Protein AF-A0A094ZZ35-F1 (afdb_monomer_lite)

Radius of gyration: 68.0 Å; chains: 1; bounding box: 142×60×166 Å

Foldseek 3Di:
DDDDDDDDDDDDDDDDDDDDPDFDQDPNDGPVPDDPVRVVVVVVVVVVVVVVVVVVVVVVVVVVVVVVVVVVVVVVVVVVVVVVVVVVVVVVVVVVVVVVVVVVVVVVVVVVVVVVVVVVVVVVVVVVVVVVVVVVVVVVVVVVVVVVVVVVVVVVVVVVVVVVVVVVVVVVVVVVVVVVD

pLDDT: mean 86.18, std 20.12, range [30.5, 98.69]

Sequence (181 aa):
PPKKKPGKKKGKKSSTSSKSKTPTVVDGVSTTEMTKEELEEHIIRLREELEREREERNYFQLERDKVNTFWEISKQQLEDRSAELRNKEREMEESEERHQLELKVYKQKVKHLLYEHQNNISELKAETATAIRINQEEHLKVQGLLRQDEQNLKIKLRETQLSSEDNVRTLKKEHEHEVKK

InterPro domains:
  IPR039308 Growth arrest-specific protein 8 [PTHR31543] (2-180)

Secondary structure (DSSP, 8-state):
----PPP-----------------EETTEETTSS-HHHHHHHHHHHHHHHHHHHHHHHHHHHHHHHHHHHHHHHHHHHHHHHHHHHHHHHHHHHHHHHHHHHHHHHHHHHHHHHHHHHHHHHHHHHHHHHHHHHHHHHHHHHHHHHHHHHHHHHHHHHHHHHHHHHHHHHHHHHHHHHHT-

Structure (mmCIF, N/CA/C/O backbone):
data_AF-A0A094ZZ35-F1
#
_entry.id   AF-A0A094ZZ35-F1
#
loop_
_atom_site.group_PDB
_atom_site.id
_atom_site.type_symbol
_atom_site.label_atom_id
_atom_site.label_alt_id
_atom_site.label_comp_id
_atom_site.label_asym_id
_atom_site.label_entity_id
_atom_site.label_seq_id
_atom_site.pdbx_PDB_ins_code
_atom_site.Cartn_x
_atom_site.Cartn_y
_atom_site.Cartn_z
_atom_site.occupancy
_atom_site.B_iso_or_equiv
_atom_site.auth_seq_id
_atom_site.auth_comp_id
_atom_site.auth_asym_id
_atom_site.auth_atom_id
_atom_site.pdbx_PDB_model_num
ATOM 1 N N . PRO A 1 1 ? 6.074 24.224 -46.810 1.00 47.44 1 PRO A N 1
ATOM 2 C CA . PRO A 1 1 ? 6.231 25.553 -47.455 1.00 47.44 1 PRO A CA 1
ATOM 3 C C . PRO A 1 1 ? 7.712 25.969 -47.614 1.00 47.44 1 PRO A C 1
ATOM 5 O O . PRO A 1 1 ? 8.324 26.378 -46.631 1.00 47.44 1 PRO A O 1
ATOM 8 N N . PRO A 1 2 ? 8.313 25.859 -48.816 1.00 48.34 2 PRO A N 1
ATOM 9 C CA . PRO A 1 2 ? 9.699 26.261 -49.054 1.00 48.34 2 PRO A CA 1
ATOM 10 C C . PRO A 1 2 ? 9.796 27.682 -49.646 1.00 48.34 2 PRO A C 1
ATOM 12 O O . PRO A 1 2 ? 9.008 28.063 -50.512 1.00 48.34 2 PRO A O 1
ATOM 15 N N . LYS A 1 3 ? 10.790 28.472 -49.212 1.00 43.66 3 LYS A N 1
ATOM 16 C CA . LYS A 1 3 ? 11.116 29.794 -49.781 1.00 43.66 3 LYS A CA 1
ATOM 17 C C . LYS A 1 3 ? 12.458 29.762 -50.535 1.00 43.66 3 LYS A C 1
ATOM 19 O O . LYS A 1 3 ? 13.510 29.582 -49.943 1.00 43.66 3 LYS A O 1
ATOM 24 N N . LYS A 1 4 ? 12.342 29.944 -51.857 1.00 41.81 4 LYS A N 1
ATOM 25 C CA . LYS A 1 4 ? 13.210 30.622 -52.850 1.00 41.81 4 LYS A CA 1
ATOM 26 C C . LYS A 1 4 ? 14.740 30.684 -52.628 1.00 41.81 4 LYS A C 1
ATOM 28 O O . LYS A 1 4 ? 15.229 31.445 -51.804 1.00 41.81 4 LYS A O 1
ATOM 33 N N . LYS A 1 5 ? 15.479 30.050 -53.553 1.00 44.12 5 LYS A N 1
ATOM 34 C CA . LYS A 1 5 ? 16.831 30.455 -54.006 1.00 44.12 5 LYS A CA 1
ATOM 35 C C . LYS A 1 5 ? 16.725 31.554 -55.083 1.00 44.12 5 LYS A C 1
ATOM 37 O O . LYS A 1 5 ? 15.822 31.452 -55.916 1.00 44.12 5 LYS A O 1
ATOM 42 N N . PRO A 1 6 ? 17.656 32.523 -55.174 1.00 43.72 6 PRO A N 1
ATOM 43 C CA . PRO A 1 6 ? 17.836 33.326 -56.376 1.00 43.72 6 PRO A CA 1
ATOM 44 C C . PRO A 1 6 ? 18.953 32.745 -57.255 1.00 43.72 6 PRO A C 1
ATOM 46 O O . PRO A 1 6 ? 20.041 32.411 -56.787 1.00 43.72 6 PRO A O 1
ATOM 49 N N . GLY A 1 7 ? 18.669 32.619 -58.550 1.00 36.91 7 GLY A N 1
ATOM 50 C CA . GLY A 1 7 ? 19.643 32.239 -59.566 1.00 36.91 7 GLY A CA 1
ATOM 51 C C . GLY A 1 7 ? 20.496 33.422 -60.025 1.00 36.91 7 GLY A C 1
ATOM 52 O O . GLY A 1 7 ? 20.035 34.562 -60.064 1.00 36.91 7 GLY A O 1
ATOM 53 N N . LYS A 1 8 ? 21.729 33.133 -60.453 1.00 35.94 8 LYS A N 1
ATOM 54 C CA . LYS A 1 8 ? 22.543 34.045 -61.263 1.00 35.94 8 LYS A CA 1
ATOM 55 C C . LYS A 1 8 ? 23.230 33.257 -62.380 1.00 35.94 8 LYS A C 1
ATOM 57 O O . LYS A 1 8 ? 24.127 32.459 -62.135 1.00 35.94 8 LYS A O 1
ATOM 62 N N . LYS A 1 9 ? 22.763 33.483 -63.613 1.00 39.47 9 LYS A N 1
ATOM 63 C CA . LYS A 1 9 ? 23.384 33.052 -64.874 1.00 39.47 9 LYS A CA 1
ATOM 64 C C . LYS A 1 9 ? 24.708 33.797 -65.086 1.00 39.47 9 LYS A C 1
ATOM 66 O O . LYS A 1 9 ? 24.746 35.020 -64.965 1.00 39.47 9 LYS A O 1
ATOM 71 N N . LYS A 1 10 ? 25.743 33.085 -65.534 1.00 35.12 10 LYS A N 1
ATOM 72 C CA . LYS A 1 10 ? 26.855 33.651 -66.311 1.00 35.12 10 LYS A CA 1
ATOM 73 C C . LYS A 1 10 ? 27.247 32.626 -67.374 1.00 35.12 10 LYS A C 1
ATOM 75 O O . LYS A 1 10 ? 27.803 31.585 -67.056 1.00 35.12 10 LYS A O 1
ATOM 80 N N . GLY A 1 11 ? 26.888 32.897 -68.624 1.00 34.00 11 GLY A N 1
ATOM 81 C CA . GLY A 1 11 ? 27.399 32.150 -69.768 1.00 34.00 11 GLY A CA 1
ATOM 82 C C . GLY A 1 11 ? 28.696 32.773 -70.273 1.00 34.00 11 GLY A C 1
ATOM 83 O O . GLY A 1 11 ? 28.816 34.000 -70.269 1.00 34.00 11 GLY A O 1
ATOM 84 N N . LYS A 1 12 ? 29.627 31.946 -70.765 1.00 31.38 12 LYS A N 1
ATOM 85 C CA . LYS A 1 12 ? 30.442 32.286 -71.939 1.00 31.38 12 LYS A CA 1
ATOM 86 C C . LYS A 1 12 ? 31.154 31.063 -72.538 1.00 31.38 12 LYS A C 1
ATOM 88 O O . LYS A 1 12 ? 31.998 30.463 -71.895 1.00 31.38 12 LYS A O 1
ATOM 93 N N . LYS A 1 13 ? 30.798 30.825 -73.805 1.00 31.47 13 LYS A N 1
ATOM 94 C CA . LYS A 1 13 ? 31.587 30.386 -74.971 1.00 31.47 13 LYS A CA 1
ATOM 95 C C . LYS A 1 13 ? 32.386 29.072 -74.946 1.00 31.47 13 LYS A C 1
ATOM 97 O O . LYS A 1 13 ? 33.404 28.928 -74.291 1.00 31.47 13 LYS A O 1
ATOM 102 N N . SER A 1 14 ? 31.947 28.228 -75.876 1.00 39.56 14 SER A N 1
ATOM 103 C CA . SER A 1 14 ? 32.680 27.246 -76.671 1.00 39.56 14 SER A CA 1
ATOM 104 C C . SER A 1 14 ? 34.025 27.737 -77.227 1.00 39.56 14 SER A C 1
ATOM 106 O O . SER A 1 14 ? 34.084 28.802 -77.849 1.00 39.56 14 SER A O 1
ATOM 108 N N . SER A 1 15 ? 35.043 26.880 -77.150 1.00 30.50 15 SER A N 1
ATOM 109 C CA . SER A 1 15 ? 36.148 26.829 -78.112 1.00 30.50 15 SER A CA 1
ATOM 110 C C . SER A 1 15 ? 36.624 25.384 -78.275 1.00 30.50 15 SER A C 1
ATOM 112 O O . SER A 1 15 ? 37.234 24.806 -77.381 1.00 30.50 15 SER A O 1
ATOM 114 N N . THR A 1 16 ? 36.319 24.809 -79.433 1.00 39.41 16 THR A N 1
ATOM 115 C CA . THR A 1 16 ? 36.991 23.649 -80.020 1.00 39.41 16 THR A CA 1
ATOM 116 C C . THR A 1 16 ? 38.475 23.957 -80.222 1.00 39.41 16 THR A C 1
ATOM 118 O O . THR A 1 16 ? 38.808 24.844 -81.005 1.00 39.41 16 THR A O 1
ATOM 121 N N . SER A 1 17 ? 39.357 23.207 -79.561 1.00 34.22 17 SER A N 1
ATOM 122 C CA . SER A 1 17 ? 40.802 23.219 -79.810 1.00 34.22 17 SER A CA 1
ATOM 123 C C . SER A 1 17 ? 41.334 21.787 -79.917 1.00 34.22 17 SER A C 1
ATOM 125 O O . SER A 1 17 ? 41.298 21.027 -78.954 1.00 34.22 17 SER A O 1
ATOM 127 N N . SER A 1 18 ? 41.758 21.441 -81.135 1.00 34.19 18 SER A N 1
ATOM 128 C CA . SER A 1 18 ? 42.850 20.525 -81.507 1.00 34.19 18 SER A CA 1
ATOM 129 C C . SER A 1 18 ? 43.293 19.456 -80.492 1.00 34.19 18 SER A C 1
ATOM 131 O O . SER A 1 18 ? 43.957 19.759 -79.503 1.00 34.19 18 SER A O 1
ATOM 133 N N . LYS A 1 19 ? 43.047 18.183 -80.837 1.00 45.34 19 LYS A N 1
ATOM 134 C CA . LYS A 1 19 ? 43.698 16.992 -80.260 1.00 45.34 19 LYS A CA 1
ATOM 135 C C . LYS A 1 19 ? 45.226 17.077 -80.427 1.00 45.34 19 LYS A C 1
ATOM 137 O O . LYS A 1 19 ? 45.752 16.673 -81.461 1.00 45.34 19 LYS A O 1
ATOM 142 N N . SER A 1 20 ? 45.941 17.531 -79.403 1.00 44.53 20 SER A N 1
ATOM 143 C CA . SER A 1 20 ? 47.294 17.050 -79.122 1.00 44.53 20 SER A CA 1
ATOM 144 C C . SER A 1 20 ? 47.152 15.710 -78.393 1.00 44.53 20 SER A C 1
ATOM 146 O O . SER A 1 20 ? 46.473 15.618 -77.372 1.00 44.53 20 SER A O 1
ATOM 148 N N . LYS A 1 21 ? 47.714 14.628 -78.946 1.00 53.34 21 LYS A N 1
ATOM 149 C CA . LYS A 1 21 ? 47.776 13.333 -78.252 1.00 53.34 21 LYS A CA 1
ATOM 150 C C . LYS A 1 21 ? 48.810 13.456 -77.133 1.00 53.34 21 LYS A C 1
ATOM 152 O O . LYS A 1 21 ? 49.989 13.212 -77.359 1.00 53.34 21 LYS A O 1
ATOM 157 N N . THR A 1 22 ? 48.388 13.881 -75.948 1.00 52.06 22 THR A N 1
ATOM 158 C CA . THR A 1 22 ? 49.183 13.679 -74.734 1.00 52.06 22 THR A CA 1
ATOM 159 C C . THR A 1 22 ? 49.302 12.172 -74.494 1.00 52.06 22 THR A C 1
ATOM 161 O O . THR A 1 22 ? 48.269 11.493 -74.568 1.00 52.06 22 THR A O 1
ATOM 164 N N . PRO A 1 23 ? 50.509 11.627 -74.252 1.00 56.28 23 PRO A N 1
ATOM 165 C CA . PRO A 1 23 ? 50.668 10.210 -73.953 1.00 56.28 23 PRO A CA 1
ATOM 166 C C . PRO A 1 23 ? 49.803 9.869 -72.742 1.00 56.28 23 PRO A C 1
ATOM 168 O O . PRO A 1 23 ? 49.841 10.558 -71.722 1.00 56.28 23 PRO A O 1
ATOM 171 N N . THR A 1 24 ? 48.945 8.861 -72.893 1.00 64.31 24 THR A N 1
ATOM 172 C CA . THR A 1 24 ? 48.110 8.399 -71.783 1.00 64.31 24 THR A CA 1
ATOM 173 C C . THR A 1 24 ? 49.034 7.615 -70.863 1.00 64.31 24 THR A C 1
ATOM 175 O O . THR A 1 24 ? 49.633 6.633 -71.296 1.00 64.31 24 THR A O 1
ATOM 178 N N . VAL A 1 25 ? 49.227 8.098 -69.642 1.00 62.34 25 VAL A N 1
ATOM 179 C CA . VAL A 1 25 ? 50.039 7.414 -68.634 1.00 62.34 25 VAL A CA 1
ATOM 180 C C . VAL A 1 25 ? 49.092 6.570 -67.801 1.00 62.34 25 VAL A C 1
ATOM 182 O O . VAL A 1 25 ? 48.147 7.108 -67.222 1.00 62.34 25 VAL A O 1
ATOM 185 N N . VAL A 1 26 ? 49.324 5.263 -67.779 1.00 59.22 26 VAL A N 1
ATOM 186 C CA . VAL A 1 26 ? 48.564 4.308 -66.966 1.00 59.22 26 VAL A CA 1
ATOM 187 C C . VAL A 1 26 ? 49.582 3.597 -66.075 1.00 59.22 26 VAL A C 1
ATOM 189 O O . VAL A 1 26 ? 50.637 3.194 -66.557 1.00 59.22 26 VAL A O 1
ATOM 192 N N . ASP A 1 27 ? 49.347 3.603 -64.761 1.00 58.66 27 ASP A N 1
ATOM 193 C CA . ASP A 1 27 ? 50.272 3.111 -63.722 1.00 58.66 27 ASP A CA 1
ATOM 194 C C . ASP A 1 27 ? 51.721 3.628 -63.816 1.00 58.66 27 ASP A C 1
ATOM 196 O O . ASP A 1 27 ? 52.687 2.925 -63.533 1.00 58.66 27 ASP A O 1
ATOM 200 N N . GLY A 1 28 ? 51.895 4.893 -64.211 1.00 62.84 28 GLY A N 1
ATOM 201 C CA . GLY A 1 28 ? 53.212 5.541 -64.273 1.00 62.84 28 GLY A CA 1
ATOM 202 C C . GLY A 1 28 ? 54.056 5.198 -65.509 1.00 62.84 28 GLY A C 1
ATOM 203 O O . GLY A 1 28 ? 55.155 5.735 -65.634 1.00 62.84 28 GLY A O 1
ATOM 204 N N . VAL A 1 29 ? 53.543 4.387 -66.444 1.00 59.28 29 VAL A N 1
ATOM 205 C CA . VAL A 1 29 ? 54.209 4.036 -67.712 1.00 59.28 29 VAL A CA 1
ATOM 206 C C . VAL A 1 29 ? 53.478 4.672 -68.900 1.00 59.28 29 VAL A C 1
ATOM 208 O O . VAL A 1 29 ? 52.247 4.763 -68.933 1.00 59.28 29 VAL A O 1
ATOM 211 N N . SER A 1 30 ? 54.239 5.161 -69.886 1.00 60.47 30 SER A N 1
ATOM 212 C CA . SER A 1 30 ? 53.673 5.751 -71.101 1.00 60.47 30 SER A CA 1
ATOM 213 C C . SER A 1 30 ? 53.127 4.662 -72.026 1.00 60.47 30 SER A C 1
ATOM 215 O O . SER A 1 30 ? 53.880 3.841 -72.546 1.00 60.47 30 SER A O 1
ATOM 217 N N . THR A 1 31 ? 51.827 4.700 -72.324 1.00 61.03 31 THR A N 1
ATOM 218 C CA . THR A 1 31 ? 51.167 3.758 -73.260 1.00 61.03 31 THR A CA 1
ATOM 219 C C . THR A 1 31 ? 51.708 3.803 -74.694 1.00 61.03 31 THR A C 1
ATOM 221 O O . THR A 1 31 ? 51.335 2.975 -75.519 1.00 61.03 31 THR A O 1
ATOM 224 N N . THR A 1 32 ? 52.577 4.766 -75.019 1.00 60.56 32 THR A N 1
ATOM 225 C CA . THR A 1 32 ? 53.250 4.868 -76.322 1.00 60.56 32 THR A CA 1
ATOM 226 C C . THR A 1 32 ? 54.451 3.934 -76.478 1.00 60.56 32 THR A C 1
ATOM 228 O O . THR A 1 32 ? 54.907 3.764 -77.604 1.00 60.56 32 THR A O 1
ATOM 231 N N . GLU A 1 33 ? 54.974 3.367 -75.385 1.00 62.53 33 GLU A N 1
ATOM 232 C CA . GLU A 1 33 ? 56.176 2.510 -75.376 1.00 62.53 33 GLU A CA 1
ATOM 233 C C . GLU A 1 33 ? 55.856 1.015 -75.216 1.00 62.53 33 GLU A C 1
ATOM 235 O O . GLU A 1 33 ? 56.737 0.181 -75.395 1.00 62.53 33 GLU A O 1
ATOM 240 N N . MET A 1 34 ? 54.599 0.672 -74.916 1.00 65.94 34 MET A N 1
ATOM 241 C CA . MET A 1 34 ? 54.157 -0.710 -74.715 1.00 65.94 34 MET A CA 1
ATOM 242 C C . MET A 1 34 ? 53.765 -1.368 -76.041 1.00 65.94 34 MET A C 1
ATOM 244 O O . MET A 1 34 ? 53.118 -0.758 -76.901 1.00 65.94 34 MET A O 1
ATOM 248 N N . THR A 1 35 ? 54.128 -2.637 -76.202 1.00 78.62 35 THR A N 1
ATOM 249 C CA . THR A 1 35 ? 53.679 -3.463 -77.325 1.00 78.62 35 THR A CA 1
ATOM 250 C C . THR A 1 35 ? 52.181 -3.759 -77.221 1.00 78.62 35 THR A C 1
ATOM 252 O O . THR A 1 35 ? 51.556 -3.621 -76.169 1.00 78.62 35 THR A O 1
ATOM 255 N N . LYS A 1 36 ? 51.566 -4.164 -78.338 1.00 78.69 36 LYS A N 1
ATOM 256 C CA . LYS A 1 36 ? 50.128 -4.466 -78.386 1.00 78.69 36 LYS A CA 1
ATOM 257 C C . LYS A 1 36 ? 49.726 -5.541 -77.363 1.00 78.69 36 LYS A C 1
ATOM 259 O O . LYS A 1 36 ? 48.687 -5.397 -76.731 1.00 78.69 36 LYS A O 1
ATOM 264 N N . GLU A 1 37 ? 50.551 -6.572 -77.201 1.00 79.88 37 GLU A N 1
ATOM 265 C CA . GLU A 1 37 ? 50.317 -7.680 -76.266 1.00 79.88 37 GLU A CA 1
ATOM 266 C C . GLU A 1 37 ? 50.414 -7.204 -74.807 1.00 79.88 37 GLU A C 1
ATOM 268 O O . GLU A 1 37 ? 49.509 -7.456 -74.016 1.00 79.88 37 GLU A O 1
ATOM 273 N N . GLU A 1 38 ? 51.422 -6.392 -74.470 1.00 80.25 38 GLU A N 1
ATOM 274 C CA . GLU A 1 38 ? 51.570 -5.804 -73.128 1.00 80.25 38 GLU A CA 1
ATOM 275 C C . GLU A 1 38 ? 50.419 -4.843 -72.775 1.00 80.25 38 GLU A C 1
ATOM 277 O O . GLU A 1 38 ? 49.982 -4.781 -71.623 1.00 80.25 38 GLU A O 1
ATOM 282 N N . LEU A 1 39 ? 49.891 -4.103 -73.759 1.00 81.38 39 LEU A N 1
ATOM 283 C CA . LEU A 1 39 ? 48.701 -3.264 -73.583 1.00 81.38 39 LEU A CA 1
ATOM 284 C C . LEU A 1 39 ? 47.436 -4.104 -73.356 1.00 81.38 39 LEU A C 1
ATOM 286 O O . LEU A 1 39 ? 46.599 -3.725 -72.537 1.00 81.38 39 LEU A O 1
ATOM 290 N N . GLU A 1 40 ? 47.280 -5.230 -74.056 1.00 83.94 40 GLU A N 1
ATOM 291 C CA . GLU A 1 40 ? 46.151 -6.151 -73.874 1.00 83.94 40 GLU A CA 1
ATOM 292 C C . GLU A 1 40 ? 46.175 -6.801 -72.481 1.00 83.94 40 GLU A C 1
ATOM 294 O O . GLU A 1 40 ? 45.158 -6.784 -71.784 1.00 83.94 40 GLU A O 1
ATOM 299 N N . GLU A 1 41 ? 47.335 -7.274 -72.018 1.00 85.38 41 GLU A N 1
ATOM 300 C CA . GLU A 1 41 ? 47.510 -7.806 -70.659 1.00 85.38 41 GLU A CA 1
ATOM 301 C C . GLU A 1 41 ? 47.256 -6.748 -69.579 1.00 85.38 41 GLU A C 1
ATOM 303 O O . GLU A 1 41 ? 46.639 -7.025 -68.548 1.00 85.38 41 GLU A O 1
ATOM 308 N N . HIS A 1 42 ? 47.690 -5.509 -69.808 1.00 84.00 42 HIS A N 1
ATOM 309 C CA . HIS A 1 42 ? 47.447 -4.414 -68.876 1.00 84.00 42 HIS A CA 1
ATOM 310 C C . HIS A 1 42 ? 45.960 -4.043 -68.787 1.00 84.00 42 HIS A C 1
ATOM 312 O O . HIS A 1 42 ? 45.445 -3.812 -67.693 1.00 84.00 42 HIS A O 1
ATOM 318 N N . ILE A 1 43 ? 45.237 -4.063 -69.914 1.00 86.81 43 ILE A N 1
ATOM 319 C CA . ILE A 1 43 ? 43.778 -3.886 -69.934 1.00 86.81 43 ILE A CA 1
ATOM 320 C C . ILE A 1 43 ? 43.082 -4.988 -69.128 1.00 86.81 43 ILE A C 1
ATOM 322 O O . ILE A 1 43 ? 42.102 -4.701 -68.440 1.00 86.81 43 ILE A O 1
ATOM 326 N N . ILE A 1 44 ? 43.560 -6.233 -69.207 1.00 90.50 44 ILE A N 1
ATOM 327 C CA . ILE A 1 44 ? 43.010 -7.348 -68.425 1.00 90.50 44 ILE A CA 1
ATOM 328 C C . ILE A 1 44 ? 43.247 -7.112 -66.929 1.00 90.50 44 ILE A C 1
ATOM 330 O O . ILE A 1 44 ? 42.278 -7.111 -66.172 1.00 90.50 44 ILE A O 1
ATOM 334 N N . ARG A 1 45 ? 44.482 -6.795 -66.514 1.00 89.94 45 ARG A N 1
ATOM 335 C CA . ARG A 1 45 ? 44.811 -6.500 -65.104 1.00 89.94 45 ARG A CA 1
ATOM 336 C C . ARG A 1 45 ? 43.958 -5.376 -64.518 1.00 89.94 45 ARG A C 1
ATOM 338 O O . ARG A 1 45 ? 43.362 -5.550 -63.461 1.00 89.94 45 ARG A O 1
ATOM 345 N N . LEU A 1 46 ? 43.817 -4.261 -65.233 1.00 89.25 46 LEU A N 1
ATOM 346 C CA . LEU A 1 46 ? 43.000 -3.130 -64.774 1.00 89.25 46 LEU A CA 1
ATOM 347 C C . LEU A 1 46 ? 41.514 -3.481 -64.654 1.00 89.25 46 LEU A C 1
ATOM 349 O O . LEU A 1 46 ? 40.813 -2.934 -63.807 1.0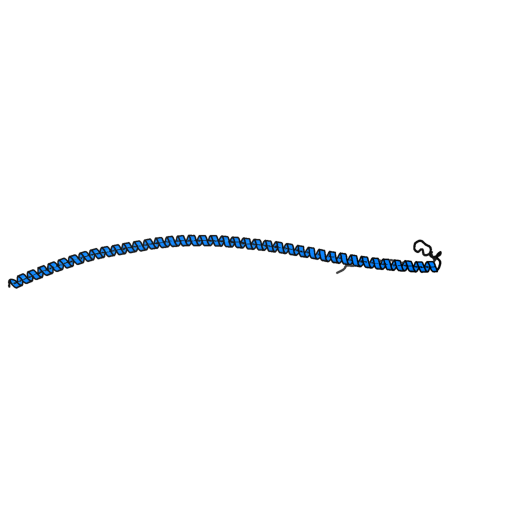0 89.25 46 LEU A O 1
ATOM 353 N N . ARG A 1 47 ? 41.005 -4.382 -65.502 1.00 92.38 47 ARG A N 1
ATOM 354 C CA . ARG A 1 47 ? 39.624 -4.872 -65.386 1.00 92.38 47 ARG A CA 1
ATOM 355 C C . ARG A 1 47 ? 39.447 -5.769 -64.168 1.00 92.38 47 ARG A C 1
ATOM 357 O O . ARG A 1 47 ? 38.434 -5.641 -63.491 1.00 92.38 47 ARG A O 1
ATOM 364 N N . GLU A 1 48 ? 40.411 -6.640 -63.892 1.00 93.56 48 GLU A N 1
ATOM 365 C CA . GLU A 1 48 ? 40.403 -7.502 -62.706 1.00 93.56 48 GLU A CA 1
ATOM 366 C C . GLU A 1 48 ? 40.517 -6.688 -61.412 1.00 93.56 48 GLU A C 1
ATOM 368 O O . GLU A 1 48 ? 39.790 -6.944 -60.457 1.00 93.56 48 GLU A O 1
ATOM 373 N N . GLU A 1 49 ? 41.382 -5.672 -61.382 1.00 92.38 49 GLU A N 1
ATOM 374 C CA . GLU A 1 49 ? 41.498 -4.743 -60.254 1.00 92.38 49 GLU A CA 1
ATOM 375 C C . GLU A 1 49 ? 40.221 -3.930 -60.055 1.00 92.38 49 GLU A C 1
ATOM 377 O O . GLU A 1 49 ? 39.724 -3.846 -58.934 1.00 92.38 49 GLU A O 1
ATOM 382 N N . LEU A 1 50 ? 39.631 -3.410 -61.135 1.00 93.88 50 LEU A N 1
ATOM 383 C CA . LEU A 1 50 ? 38.354 -2.701 -61.068 1.00 93.88 50 LEU A CA 1
ATOM 384 C C . LEU A 1 50 ? 37.234 -3.591 -60.515 1.00 93.88 50 LEU A C 1
ATOM 386 O O . LEU A 1 50 ? 36.394 -3.110 -59.752 1.00 93.88 50 LEU A O 1
ATOM 390 N N . GLU A 1 51 ? 37.184 -4.862 -60.914 1.00 95.19 51 GLU A N 1
ATOM 391 C CA . GLU A 1 51 ? 36.166 -5.788 -60.420 1.00 95.19 51 GLU A CA 1
ATOM 392 C C . GLU A 1 51 ? 36.410 -6.151 -58.951 1.00 95.19 51 GLU A C 1
ATOM 394 O O . GLU A 1 51 ? 35.477 -6.085 -58.152 1.00 95.19 51 GLU A O 1
ATOM 399 N N . ARG A 1 52 ? 37.667 -6.374 -58.546 1.00 96.19 52 ARG A N 1
ATOM 400 C CA . ARG A 1 52 ? 38.034 -6.570 -57.135 1.00 96.19 52 ARG A CA 1
ATOM 401 C C . ARG A 1 52 ? 37.640 -5.370 -56.272 1.00 96.19 52 ARG A C 1
ATOM 403 O O . ARG A 1 52 ? 36.995 -5.539 -55.243 1.00 96.19 52 ARG A O 1
ATOM 410 N N . GLU A 1 53 ? 37.952 -4.146 -56.698 1.00 95.19 53 GLU A N 1
ATOM 411 C CA . GLU A 1 53 ? 37.563 -2.935 -55.963 1.00 95.19 53 GLU A CA 1
ATOM 412 C C . GLU A 1 53 ? 36.036 -2.763 -55.874 1.00 95.19 53 GLU A C 1
ATOM 414 O O . GLU A 1 53 ? 35.513 -2.197 -54.905 1.00 95.19 53 GLU A O 1
ATOM 419 N N . ARG A 1 54 ? 35.284 -3.230 -56.881 1.00 96.12 54 ARG A N 1
ATOM 420 C CA . ARG A 1 54 ? 33.813 -3.240 -56.844 1.00 96.12 54 ARG A CA 1
ATOM 421 C C . ARG A 1 54 ? 33.284 -4.246 -55.833 1.00 96.12 54 ARG A C 1
ATOM 423 O O . ARG A 1 54 ? 32.386 -3.886 -55.070 1.00 96.12 54 ARG A O 1
ATOM 430 N N . GLU A 1 55 ? 33.833 -5.456 -55.815 1.00 95.62 55 GLU A N 1
ATOM 431 C CA . GLU A 1 55 ? 33.494 -6.493 -54.839 1.00 95.62 55 GLU A CA 1
ATOM 432 C C . GLU A 1 55 ? 33.811 -6.030 -53.414 1.00 95.62 55 GLU A C 1
ATOM 434 O O . GLU A 1 55 ? 32.948 -6.098 -52.539 1.00 95.62 55 GLU A O 1
ATOM 439 N N . GLU A 1 56 ? 34.993 -5.454 -53.190 1.00 95.69 56 GLU A N 1
ATOM 440 C CA . GLU A 1 56 ? 35.394 -4.905 -51.892 1.00 95.69 56 GLU A CA 1
ATOM 441 C C . GLU A 1 56 ? 34.465 -3.772 -51.445 1.00 95.69 56 GLU A C 1
ATOM 443 O O . GLU A 1 56 ? 33.978 -3.765 -50.312 1.00 95.69 56 GLU A O 1
ATOM 448 N N . ARG A 1 57 ? 34.136 -2.830 -52.339 1.00 96.19 57 ARG A N 1
ATOM 449 C CA . ARG A 1 57 ? 33.167 -1.765 -52.038 1.00 96.19 57 ARG A CA 1
ATOM 450 C C . ARG A 1 57 ? 31.802 -2.336 -51.661 1.00 96.19 57 ARG A C 1
ATOM 452 O O . ARG A 1 57 ? 31.179 -1.831 -50.728 1.00 96.19 57 ARG A O 1
ATOM 459 N N . ASN A 1 58 ? 31.322 -3.341 -52.394 1.00 96.88 58 ASN A N 1
ATOM 460 C CA . ASN A 1 58 ? 30.046 -3.992 -52.109 1.00 96.88 58 ASN A CA 1
ATOM 461 C C . ASN A 1 58 ? 30.076 -4.677 -50.736 1.00 96.88 58 ASN A C 1
ATOM 463 O O . ASN A 1 58 ? 29.183 -4.449 -49.921 1.00 96.88 58 ASN A O 1
ATOM 467 N N . TYR A 1 59 ? 31.147 -5.415 -50.446 1.00 97.62 59 TYR A N 1
ATOM 468 C CA . TYR A 1 59 ? 31.363 -6.073 -49.164 1.00 97.62 59 TYR A CA 1
ATOM 469 C C . TYR A 1 59 ? 31.349 -5.077 -47.996 1.00 97.62 59 TYR A C 1
ATOM 471 O O . TYR A 1 59 ? 30.585 -5.242 -47.045 1.00 97.62 59 TYR A O 1
ATOM 479 N N . PHE A 1 60 ? 32.118 -3.986 -48.083 1.00 96.88 60 PHE A N 1
ATOM 480 C CA . PHE A 1 60 ? 32.140 -2.965 -47.030 1.00 96.88 60 PHE A CA 1
ATOM 481 C C . PHE A 1 60 ? 30.813 -2.215 -46.888 1.00 96.88 60 PHE A C 1
ATOM 483 O O . PHE A 1 60 ? 30.495 -1.738 -45.796 1.00 96.88 60 PHE A O 1
ATOM 490 N N . GLN A 1 61 ? 30.032 -2.094 -47.963 1.00 97.38 61 GLN A N 1
ATOM 491 C CA . GLN A 1 61 ? 28.689 -1.527 -47.891 1.00 97.38 61 GLN A CA 1
ATOM 492 C C . GLN A 1 61 ? 27.750 -2.451 -47.104 1.00 97.38 61 GLN A C 1
ATOM 494 O O . GLN A 1 61 ? 27.094 -1.984 -46.176 1.00 97.38 61 GLN A O 1
ATOM 499 N N . LEU A 1 62 ? 27.752 -3.754 -47.399 1.00 97.75 62 LEU A N 1
ATOM 500 C CA . LEU A 1 62 ? 26.952 -4.740 -46.667 1.00 97.75 62 LEU A CA 1
ATOM 501 C C . LEU A 1 62 ? 27.343 -4.817 -45.187 1.00 97.75 62 LEU A C 1
ATOM 503 O O . LEU A 1 62 ? 26.467 -4.825 -44.322 1.00 97.75 62 LEU A O 1
ATOM 507 N N . GLU A 1 63 ? 28.641 -4.819 -44.876 1.00 98.00 63 GLU A N 1
ATOM 508 C CA . GLU A 1 63 ? 29.109 -4.817 -43.486 1.00 98.00 63 GLU A CA 1
ATOM 509 C C . GLU A 1 63 ? 28.717 -3.527 -42.752 1.00 98.00 63 GLU A C 1
ATOM 511 O O . GLU A 1 63 ? 28.274 -3.580 -41.604 1.00 98.00 63 GLU A O 1
ATOM 516 N N . ARG A 1 64 ? 28.778 -2.363 -43.414 1.00 97.88 64 ARG A N 1
ATOM 517 C CA . ARG A 1 64 ? 28.285 -1.103 -42.837 1.00 97.88 64 ARG A CA 1
ATOM 518 C C . ARG A 1 64 ? 26.790 -1.167 -42.538 1.00 97.88 64 ARG A C 1
ATOM 520 O O . ARG A 1 64 ? 26.378 -0.791 -41.443 1.00 97.88 64 ARG A O 1
ATOM 527 N N . ASP A 1 65 ? 25.988 -1.626 -43.492 1.00 98.12 65 ASP A N 1
ATOM 528 C CA . ASP A 1 65 ? 24.532 -1.686 -43.346 1.00 98.12 65 ASP A CA 1
ATOM 529 C C . ASP A 1 65 ? 24.130 -2.676 -42.241 1.00 98.12 65 ASP A C 1
ATOM 531 O O . ASP A 1 65 ? 23.240 -2.398 -41.433 1.00 98.12 65 ASP A O 1
ATOM 535 N N . LYS A 1 66 ? 24.860 -3.786 -42.116 1.00 98.19 66 LYS A N 1
ATOM 536 C CA . LYS A 1 66 ? 24.724 -4.749 -41.020 1.00 98.19 66 LYS A CA 1
ATOM 537 C C . LYS A 1 66 ? 25.066 -4.138 -39.660 1.00 98.19 66 LYS A C 1
ATOM 539 O O . LYS A 1 66 ? 24.287 -4.290 -38.720 1.00 98.19 66 LYS A O 1
ATOM 544 N N . VAL A 1 67 ? 26.186 -3.420 -39.544 1.00 98.25 67 VAL A N 1
ATOM 545 C CA . VAL A 1 67 ? 26.566 -2.721 -38.302 1.00 98.25 67 VAL A CA 1
ATOM 546 C C . VAL A 1 67 ? 25.524 -1.669 -37.925 1.00 98.25 67 VAL A C 1
ATOM 548 O O . VAL A 1 67 ? 25.122 -1.609 -36.764 1.00 98.25 67 VAL A O 1
ATOM 551 N N . ASN A 1 68 ? 25.033 -0.890 -38.892 1.00 98.25 68 ASN A N 1
ATOM 552 C CA . ASN A 1 68 ? 23.971 0.090 -38.659 1.00 98.25 68 ASN A CA 1
ATOM 553 C C . ASN A 1 68 ? 22.686 -0.583 -38.165 1.00 98.25 68 ASN A C 1
ATOM 555 O O . ASN A 1 68 ? 22.118 -0.144 -37.170 1.00 98.25 68 ASN A O 1
ATOM 559 N N . THR A 1 69 ? 22.281 -1.692 -38.788 1.00 98.44 69 THR A N 1
ATOM 560 C CA . THR A 1 69 ? 21.103 -2.466 -38.367 1.00 98.44 69 THR A CA 1
ATOM 561 C C . THR A 1 69 ? 21.250 -2.957 -36.925 1.00 98.44 69 THR A C 1
ATOM 563 O O . THR A 1 69 ? 20.345 -2.785 -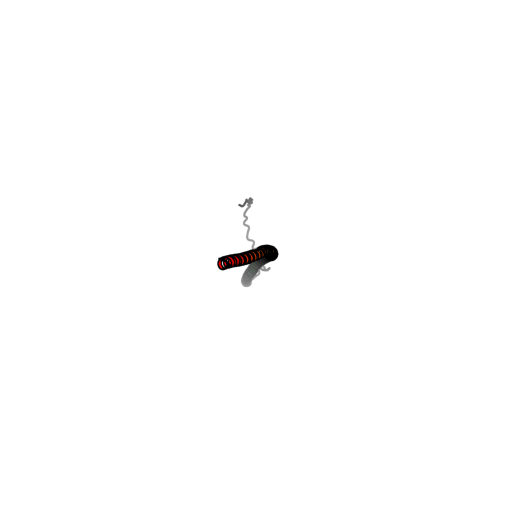36.111 1.00 98.44 69 THR A O 1
ATOM 566 N N . PHE A 1 70 ? 22.406 -3.526 -36.565 1.00 98.50 70 PHE A N 1
ATOM 567 C CA . PHE A 1 70 ? 22.658 -3.957 -35.187 1.00 98.50 70 PHE A CA 1
ATOM 568 C C . PHE A 1 70 ? 22.655 -2.799 -34.197 1.00 98.50 70 PHE A C 1
ATOM 570 O O . PHE A 1 70 ? 22.145 -2.952 -33.086 1.00 98.50 70 PHE A O 1
ATOM 577 N N . TRP A 1 71 ? 23.211 -1.652 -34.582 1.00 98.44 71 TRP A N 1
ATOM 578 C CA . TRP A 1 71 ? 23.203 -0.463 -33.744 1.00 98.44 71 TRP A CA 1
ATOM 579 C C . TRP A 1 71 ? 21.778 0.047 -33.507 1.00 98.44 71 TRP A C 1
ATOM 581 O O . TRP A 1 71 ? 21.416 0.296 -32.359 1.00 98.44 71 TRP A O 1
ATOM 591 N N . GLU A 1 72 ? 20.953 0.135 -34.552 1.00 98.50 72 GLU A N 1
ATOM 592 C CA . GLU A 1 72 ? 19.550 0.554 -34.443 1.00 98.50 72 GLU A CA 1
ATOM 593 C C . GLU A 1 72 ? 18.749 -0.395 -33.547 1.00 98.50 72 GLU A C 1
ATOM 595 O O . GLU A 1 72 ? 18.076 0.060 -32.622 1.00 98.50 72 GLU A O 1
ATOM 600 N N . ILE A 1 73 ? 18.889 -1.711 -33.752 1.00 98.44 73 ILE A N 1
ATOM 601 C CA . ILE A 1 73 ? 18.238 -2.727 -32.915 1.00 98.44 73 ILE A CA 1
ATOM 602 C C . ILE A 1 73 ? 18.688 -2.595 -31.459 1.00 98.44 73 ILE A C 1
ATOM 604 O O . ILE A 1 73 ? 17.851 -2.547 -30.561 1.00 98.44 73 ILE A O 1
ATOM 608 N N . SER A 1 74 ? 19.997 -2.523 -31.208 1.00 98.38 74 SER A N 1
ATOM 609 C CA . SER A 1 74 ? 20.529 -2.466 -29.840 1.00 98.38 74 SER A CA 1
ATOM 610 C C . SER A 1 74 ? 20.114 -1.178 -29.131 1.00 98.38 74 SER A C 1
ATOM 612 O O . SER A 1 74 ? 19.819 -1.189 -27.937 1.00 98.38 74 SER A O 1
ATOM 614 N N . LYS A 1 75 ? 20.052 -0.063 -29.867 1.00 98.56 75 LYS A N 1
ATOM 615 C CA . LYS A 1 75 ? 19.561 1.213 -29.353 1.00 98.56 75 LYS A CA 1
ATOM 616 C C . LYS A 1 75 ? 18.080 1.127 -28.983 1.00 98.56 75 LYS A C 1
ATOM 618 O O . LYS A 1 75 ? 17.732 1.511 -27.871 1.00 98.56 75 LYS A O 1
ATOM 623 N N . GLN A 1 76 ? 17.236 0.584 -29.863 1.00 98.56 76 GLN A N 1
ATOM 624 C CA . GLN A 1 76 ? 15.811 0.399 -29.576 1.00 98.56 76 GLN A CA 1
ATOM 625 C C . GLN A 1 76 ? 15.608 -0.517 -28.366 1.00 98.56 76 GLN A C 1
ATOM 627 O O . GLN A 1 76 ? 14.870 -0.173 -27.451 1.00 98.56 76 GLN A O 1
ATOM 632 N N . GLN A 1 77 ? 16.331 -1.638 -28.303 1.00 98.50 77 GLN A N 1
ATOM 633 C CA . GLN A 1 77 ? 16.281 -2.548 -27.160 1.00 98.50 77 GLN A CA 1
ATOM 634 C C . GLN A 1 77 ? 16.672 -1.848 -25.855 1.00 98.50 77 GLN A C 1
ATOM 636 O O . GLN A 1 77 ? 16.032 -2.064 -24.830 1.00 98.50 77 GLN A O 1
ATOM 641 N N . LEU A 1 78 ? 17.700 -0.998 -25.866 1.00 98.44 78 LEU A N 1
ATOM 642 C CA . LEU A 1 78 ? 18.090 -0.231 -24.684 1.00 98.44 78 LEU A CA 1
ATOM 643 C C . LEU A 1 78 ? 16.995 0.754 -24.250 1.00 98.44 78 LEU A C 1
ATOM 645 O O . LEU A 1 78 ? 16.727 0.881 -23.052 1.00 98.44 78 LEU A O 1
ATOM 649 N N . GLU A 1 79 ? 16.367 1.443 -25.202 1.00 98.44 79 GLU A N 1
ATOM 650 C CA . GLU A 1 79 ? 15.255 2.362 -24.939 1.00 98.44 79 GLU A CA 1
ATOM 651 C C . GLU A 1 79 ? 14.045 1.618 -24.356 1.00 98.44 79 GLU A C 1
ATOM 653 O O . GLU A 1 79 ? 13.521 2.032 -23.317 1.00 98.44 79 GLU A O 1
ATOM 658 N N . ASP A 1 80 ? 13.678 0.474 -24.938 1.00 98.38 80 ASP A N 1
ATOM 659 C CA . ASP A 1 80 ? 12.577 -0.376 -24.476 1.00 98.38 80 ASP A CA 1
ATOM 660 C C . ASP A 1 80 ? 12.832 -0.891 -23.056 1.00 98.38 80 ASP A C 1
ATOM 662 O O . ASP A 1 80 ? 11.988 -0.736 -22.173 1.00 98.38 80 ASP A O 1
ATOM 666 N N . ARG A 1 81 ? 14.032 -1.423 -22.784 1.00 98.31 81 ARG A N 1
ATOM 667 C CA . ARG A 1 81 ? 14.409 -1.905 -21.443 1.00 98.31 81 ARG A CA 1
ATOM 668 C C . ARG A 1 81 ? 14.435 -0.790 -20.408 1.00 98.31 81 ARG A C 1
ATOM 670 O O . ARG A 1 81 ? 14.030 -1.001 -19.267 1.00 98.31 81 ARG A O 1
ATOM 677 N N . SER A 1 82 ? 14.872 0.403 -20.798 1.00 98.38 82 SER A N 1
ATOM 678 C CA . SER A 1 82 ? 14.844 1.573 -19.917 1.00 98.38 82 SER A CA 1
ATOM 679 C C . SER A 1 82 ? 13.408 1.997 -19.591 1.00 98.38 82 SER A C 1
ATOM 681 O O . SER A 1 82 ? 13.125 2.391 -18.461 1.00 98.38 82 SER A O 1
ATOM 683 N N . ALA A 1 83 ? 12.490 1.917 -20.558 1.00 98.31 83 ALA A N 1
ATOM 684 C CA . ALA A 1 83 ? 11.075 2.199 -20.337 1.00 98.31 83 ALA A CA 1
ATOM 685 C C . ALA A 1 83 ? 10.402 1.125 -19.464 1.00 98.31 83 ALA A C 1
ATOM 687 O O . ALA A 1 83 ? 9.673 1.471 -18.534 1.00 98.31 83 ALA A O 1
ATOM 688 N N . GLU A 1 84 ? 10.687 -0.158 -19.706 1.00 98.25 84 GLU A N 1
ATOM 689 C CA . GLU A 1 84 ? 10.234 -1.273 -18.864 1.00 98.25 84 GLU A CA 1
ATOM 690 C C . GLU A 1 84 ? 10.670 -1.087 -17.408 1.00 98.25 84 GLU A C 1
ATOM 692 O O . GLU A 1 84 ? 9.851 -1.232 -16.502 1.00 98.25 84 GLU A O 1
ATOM 697 N N . LEU A 1 85 ? 11.935 -0.720 -17.185 1.00 98.38 85 LEU A N 1
ATOM 698 C CA . LEU A 1 85 ? 12.485 -0.512 -15.849 1.00 98.38 85 LEU A CA 1
ATOM 699 C C . LEU A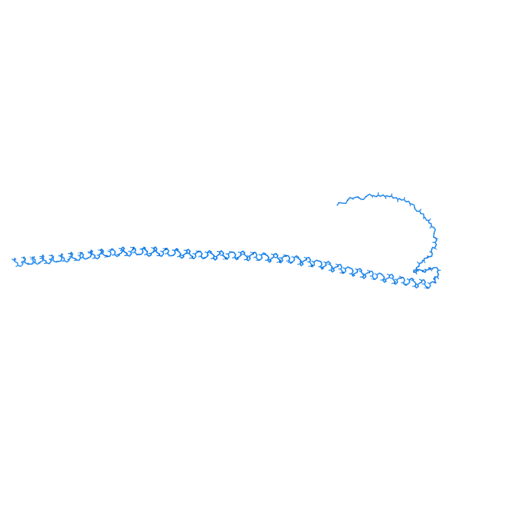 1 85 ? 11.756 0.618 -15.112 1.00 98.38 85 LEU A C 1
ATOM 701 O O . LEU A 1 85 ? 11.290 0.402 -13.999 1.00 98.38 85 LEU A O 1
ATOM 705 N N . ARG A 1 86 ? 11.545 1.771 -15.759 1.00 98.12 86 ARG A N 1
ATOM 706 C CA . ARG A 1 86 ? 10.779 2.885 -15.163 1.00 98.12 86 ARG A CA 1
ATOM 707 C C . ARG A 1 86 ? 9.334 2.507 -14.846 1.00 98.12 86 ARG A C 1
ATOM 709 O O . ARG A 1 86 ? 8.787 2.936 -13.834 1.00 98.12 86 ARG A O 1
ATOM 716 N N . ASN A 1 87 ? 8.697 1.723 -15.715 1.00 98.31 87 ASN A N 1
ATOM 717 C CA . ASN A 1 87 ? 7.339 1.245 -15.468 1.00 98.31 87 ASN A CA 1
ATOM 718 C C . ASN A 1 87 ? 7.302 0.297 -14.266 1.00 98.31 87 ASN A C 1
ATOM 720 O O . ASN A 1 87 ? 6.387 0.386 -13.453 1.00 98.31 87 ASN A O 1
ATOM 724 N N . LYS A 1 88 ? 8.306 -0.576 -14.128 1.00 98.38 88 LYS A N 1
ATOM 725 C CA . LYS A 1 88 ? 8.425 -1.484 -12.984 1.00 98.38 88 LYS A CA 1
ATOM 726 C C . LYS A 1 88 ? 8.720 -0.750 -11.682 1.00 98.38 88 LYS A C 1
ATOM 728 O O . LYS A 1 88 ? 8.113 -1.088 -10.676 1.00 98.38 88 LYS A O 1
ATOM 733 N N . GLU A 1 89 ? 9.577 0.266 -11.700 1.00 98.06 89 GLU A N 1
ATOM 734 C CA . GLU A 1 89 ? 9.805 1.144 -10.544 1.00 98.06 89 GLU A CA 1
ATOM 735 C C . GLU A 1 89 ? 8.503 1.810 -10.093 1.00 98.06 89 GLU A C 1
ATOM 737 O O . GLU A 1 89 ? 8.145 1.715 -8.923 1.00 98.06 89 GLU A O 1
ATOM 742 N N . ARG A 1 90 ? 7.727 2.369 -11.030 1.00 98.31 90 ARG A N 1
ATOM 743 C CA . ARG A 1 90 ? 6.419 2.959 -10.717 1.00 98.31 90 ARG A CA 1
ATOM 744 C C . ARG A 1 90 ? 5.425 1.936 -10.164 1.00 98.31 90 ARG A C 1
ATOM 746 O O . ARG A 1 90 ? 4.716 2.224 -9.209 1.00 98.31 90 ARG A O 1
ATOM 753 N N . GLU A 1 91 ? 5.360 0.745 -10.754 1.00 97.94 91 GLU A N 1
ATOM 754 C CA . GLU A 1 91 ? 4.478 -0.326 -10.275 1.00 97.94 91 GLU A CA 1
ATOM 755 C C . GLU A 1 91 ? 4.843 -0.760 -8.845 1.00 97.94 91 GLU A C 1
ATOM 757 O O . GLU A 1 91 ? 3.949 -1.007 -8.030 1.00 97.94 91 GLU A O 1
ATOM 762 N N . MET A 1 92 ? 6.143 -0.815 -8.526 1.00 97.88 92 MET A N 1
ATOM 763 C CA . MET A 1 92 ? 6.626 -1.077 -7.170 1.00 97.88 92 MET A CA 1
ATOM 764 C C . MET A 1 92 ? 6.224 0.044 -6.209 1.00 97.88 92 MET A C 1
ATOM 766 O O . MET A 1 92 ? 5.623 -0.259 -5.181 1.00 97.88 92 MET A O 1
ATOM 770 N N . GLU A 1 93 ? 6.467 1.310 -6.559 1.00 97.81 93 GLU A N 1
ATOM 771 C CA . GLU A 1 93 ? 6.068 2.468 -5.743 1.00 97.81 93 GLU A CA 1
ATOM 772 C C . GLU A 1 93 ? 4.559 2.463 -5.456 1.00 97.81 93 GLU A C 1
ATOM 774 O O . GLU A 1 93 ? 4.140 2.526 -4.301 1.00 97.81 93 GLU A O 1
ATOM 779 N N . GLU A 1 94 ? 3.721 2.283 -6.479 1.00 97.94 94 GLU A N 1
ATOM 780 C CA . GLU A 1 94 ? 2.268 2.202 -6.302 1.00 97.94 94 GLU A CA 1
ATOM 781 C C . GLU A 1 94 ? 1.854 1.021 -5.411 1.00 97.94 94 GLU A C 1
ATOM 783 O O . GLU A 1 94 ? 0.907 1.118 -4.626 1.00 97.94 94 GLU A O 1
ATOM 788 N N . SER A 1 95 ? 2.530 -0.123 -5.535 1.00 97.94 95 SER A N 1
ATOM 789 C CA . SER A 1 95 ? 2.264 -1.287 -4.690 1.00 97.94 95 SER A CA 1
ATOM 790 C C . SER A 1 95 ? 2.639 -1.026 -3.231 1.00 97.94 95 SER A C 1
ATOM 792 O O . SER A 1 95 ? 1.894 -1.419 -2.330 1.00 97.94 95 SER A O 1
ATOM 794 N N . GLU A 1 96 ? 3.761 -0.352 -2.986 1.00 97.69 96 GLU A N 1
ATOM 795 C CA . GLU A 1 96 ? 4.185 0.056 -1.648 1.00 97.69 96 GLU A CA 1
ATOM 796 C C . GLU A 1 96 ? 3.207 1.065 -1.039 1.00 97.69 96 GLU A C 1
ATOM 798 O O . GLU A 1 96 ? 2.790 0.898 0.110 1.00 97.69 96 GLU A O 1
ATOM 803 N N . GLU A 1 97 ? 2.765 2.064 -1.805 1.00 97.88 97 GLU A N 1
ATOM 804 C CA . GLU A 1 97 ? 1.757 3.033 -1.368 1.00 97.88 97 GLU A CA 1
ATOM 805 C C . GLU A 1 97 ? 0.429 2.353 -1.012 1.00 97.88 97 GLU A C 1
ATOM 807 O O . GLU A 1 97 ? -0.129 2.603 0.064 1.00 97.88 97 GLU A O 1
ATOM 812 N N . ARG A 1 98 ? -0.058 1.442 -1.869 1.00 98.38 98 ARG A N 1
ATOM 813 C CA . ARG A 1 98 ? -1.261 0.638 -1.594 1.00 98.38 98 ARG A CA 1
ATOM 814 C C . ARG A 1 98 ? -1.107 -0.157 -0.301 1.00 98.38 98 ARG A C 1
ATOM 816 O O . ARG A 1 98 ? -1.978 -0.082 0.567 1.00 98.38 98 ARG A O 1
ATOM 823 N N . HIS A 1 99 ? 0.016 -0.849 -0.129 1.00 98.38 99 HIS A N 1
ATOM 824 C CA . HIS A 1 99 ? 0.274 -1.634 1.075 1.00 98.38 99 HIS A CA 1
ATOM 825 C C . HIS A 1 99 ? 0.330 -0.762 2.343 1.00 98.38 99 HIS A C 1
ATOM 827 O O . HIS A 1 99 ? -0.238 -1.112 3.381 1.00 98.38 99 HIS A O 1
ATOM 833 N N . GLN A 1 100 ? 0.948 0.419 2.270 1.00 98.31 100 GLN A N 1
ATOM 834 C CA . GLN A 1 100 ? 0.972 1.367 3.385 1.00 98.31 100 GLN A CA 1
ATOM 835 C C . GLN A 1 100 ? -0.427 1.885 3.745 1.00 98.31 100 GLN A C 1
ATOM 837 O O . GLN A 1 100 ? -0.738 2.054 4.930 1.00 98.31 100 GLN A O 1
ATOM 842 N N . LEU A 1 101 ? -1.276 2.155 2.749 1.00 98.50 101 LEU A N 1
ATOM 843 C CA . LEU A 1 101 ? -2.667 2.552 2.972 1.00 98.50 101 LEU A CA 1
ATOM 844 C C . LEU A 1 101 ? -3.466 1.428 3.636 1.00 98.50 101 LEU A C 1
ATOM 846 O O . LEU A 1 101 ? -4.151 1.682 4.629 1.00 98.50 101 LEU A O 1
ATOM 850 N N . GLU A 1 102 ? -3.325 0.190 3.165 1.00 98.06 102 GLU A N 1
ATOM 851 C CA . GLU A 1 102 ? -3.948 -0.979 3.791 1.00 98.06 102 GLU A CA 1
ATOM 852 C C . GLU A 1 102 ? -3.530 -1.119 5.255 1.00 98.06 102 GLU A C 1
ATOM 854 O O . GLU A 1 102 ? -4.384 -1.249 6.133 1.00 98.06 102 GLU A O 1
ATOM 859 N N . LEU A 1 103 ? -2.233 -0.999 5.554 1.00 98.44 103 LEU A N 1
ATOM 860 C CA . LEU A 1 103 ? -1.731 -1.068 6.925 1.00 98.44 103 LEU A CA 1
ATOM 861 C C . LEU A 1 103 ? -2.353 0.019 7.818 1.00 98.44 103 LEU A C 1
ATOM 863 O O . LEU A 1 103 ? -2.716 -0.250 8.967 1.00 98.44 103 LEU A O 1
ATOM 867 N N . LYS A 1 104 ? -2.523 1.243 7.299 1.00 98.62 104 LYS A N 1
ATOM 868 C CA . LYS A 1 104 ? -3.200 2.338 8.018 1.00 98.62 104 LYS A CA 1
ATOM 869 C C . LYS A 1 104 ? -4.671 2.012 8.283 1.00 98.62 104 LYS A C 1
ATOM 871 O O . LYS A 1 104 ? -5.133 2.214 9.408 1.00 98.62 104 LYS A O 1
ATOM 876 N N . VAL A 1 105 ? -5.387 1.479 7.293 1.00 98.62 105 VAL A N 1
ATOM 877 C CA . VAL A 1 105 ? -6.793 1.067 7.433 1.00 98.62 105 VAL A CA 1
ATO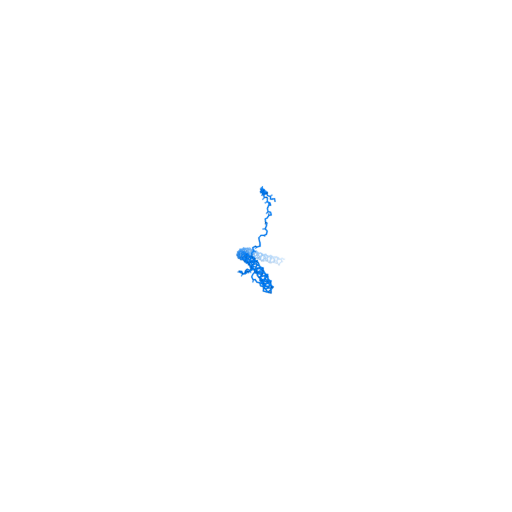M 878 C C . VAL A 1 105 ? -6.928 -0.054 8.462 1.00 98.62 105 VAL A C 1
ATOM 880 O O . VAL A 1 105 ? -7.739 0.061 9.380 1.00 98.62 105 VAL A O 1
ATOM 883 N N . TYR A 1 106 ? -6.098 -1.096 8.386 1.00 98.62 106 TYR A N 1
ATOM 884 C CA . TYR A 1 106 ? -6.105 -2.188 9.361 1.00 98.62 106 TYR A CA 1
ATOM 885 C C . TYR A 1 106 ? -5.777 -1.701 10.770 1.00 98.62 106 TYR A C 1
ATOM 887 O O . TYR A 1 106 ? -6.470 -2.061 11.722 1.00 98.62 106 TYR A O 1
ATOM 895 N N . LYS A 1 107 ? -4.788 -0.813 10.918 1.00 98.56 107 LYS A N 1
ATOM 896 C CA . LYS A 1 107 ? -4.469 -0.188 12.206 1.00 98.56 107 LYS A CA 1
ATOM 897 C C . LYS A 1 107 ? -5.669 0.570 12.775 1.00 98.56 107 LYS A C 1
ATOM 899 O O . LYS A 1 107 ? -5.944 0.459 13.969 1.00 98.56 107 LYS A O 1
ATOM 904 N N . GLN A 1 108 ? -6.392 1.323 11.946 1.00 98.62 108 GLN A N 1
ATOM 905 C CA . GLN A 1 108 ? -7.595 2.030 12.381 1.00 98.62 108 GLN A CA 1
ATOM 906 C C . GLN A 1 108 ? -8.733 1.064 12.731 1.00 98.62 108 GLN A C 1
ATOM 908 O O . GLN A 1 108 ? -9.406 1.266 13.739 1.00 98.62 108 GLN A O 1
ATOM 913 N N . LYS A 1 109 ? -8.910 -0.013 11.959 1.00 98.69 109 LYS A N 1
ATOM 914 C CA . LYS A 1 109 ? -9.907 -1.055 12.227 1.00 98.69 109 LYS A CA 1
ATOM 915 C C . LYS A 1 109 ? -9.671 -1.729 13.578 1.00 98.69 109 LYS A C 1
ATOM 917 O O . LYS A 1 109 ? -10.608 -1.875 14.352 1.00 98.69 109 LYS A O 1
ATOM 922 N N . VAL A 1 110 ? -8.419 -2.062 13.899 1.00 98.62 110 VAL A N 1
ATOM 923 C CA . VAL A 1 110 ? -8.051 -2.615 15.213 1.00 98.62 110 VAL A CA 1
ATOM 924 C C . VAL A 1 110 ? -8.350 -1.618 16.332 1.00 98.62 110 VAL A C 1
ATOM 926 O O . VAL A 1 110 ? -8.957 -1.992 17.331 1.00 98.62 110 VAL A O 1
ATOM 929 N N . LYS A 1 111 ? -7.982 -0.339 16.166 1.00 98.62 111 LYS A N 1
ATOM 930 C CA . LYS A 1 111 ? -8.305 0.702 17.157 1.00 98.62 111 LYS A CA 1
ATOM 931 C C . LYS A 1 111 ? -9.810 0.826 17.394 1.00 98.62 111 LYS A C 1
ATOM 933 O O . LYS A 1 111 ? -10.228 0.927 18.542 1.00 98.62 111 LYS A O 1
ATOM 938 N N . HIS A 1 112 ? -10.602 0.826 16.325 1.00 98.56 112 HIS A N 1
ATOM 939 C CA . HIS A 1 112 ? -12.055 0.923 16.410 1.00 98.56 112 HIS A CA 1
ATOM 940 C C . HIS A 1 112 ? -12.659 -0.286 17.129 1.00 98.56 112 HIS A C 1
ATOM 942 O O . HIS A 1 112 ? -13.398 -0.089 18.084 1.00 98.56 112 HIS A O 1
ATOM 948 N N . LEU A 1 113 ? -12.255 -1.509 16.769 1.00 98.69 113 LEU A N 1
ATOM 949 C CA . LEU A 1 113 ? -12.710 -2.731 17.443 1.00 98.69 113 LEU A CA 1
ATOM 950 C C . LEU A 1 113 ? -12.389 -2.724 18.943 1.00 98.69 113 LEU A C 1
ATOM 952 O O . LEU A 1 113 ? -13.238 -3.055 19.763 1.00 98.69 113 LEU A O 1
ATOM 956 N N . LEU A 1 114 ? -11.173 -2.317 19.323 1.00 98.50 114 LEU A N 1
ATOM 957 C CA . LEU A 1 114 ? -10.798 -2.207 20.737 1.00 98.50 114 LEU A CA 1
ATOM 958 C C . LEU A 1 114 ? -11.651 -1.171 21.476 1.00 98.50 114 LEU A C 1
ATOM 960 O O . LEU A 1 114 ? -12.054 -1.410 22.614 1.00 98.50 114 LEU A O 1
ATOM 964 N N . TYR A 1 115 ? -11.932 -0.038 20.833 1.00 98.69 115 TYR A N 1
ATOM 965 C CA . TYR A 1 115 ? -12.803 0.989 21.391 1.00 98.69 115 TYR A CA 1
ATOM 966 C C . TYR A 1 115 ? -14.242 0.485 21.564 1.00 98.69 115 TYR A C 1
ATOM 968 O O . TYR A 1 115 ? -14.802 0.643 22.645 1.00 98.69 115 TYR A O 1
ATOM 976 N N . GLU A 1 116 ? -14.812 -0.177 20.555 1.00 98.56 116 GLU A N 1
ATOM 977 C CA . GLU A 1 116 ? -16.152 -0.770 20.634 1.00 98.56 116 GLU A CA 1
ATOM 978 C C . GLU A 1 116 ? -16.240 -1.821 21.741 1.00 98.56 116 GLU A C 1
ATOM 980 O O . GLU A 1 116 ? -17.152 -1.776 22.560 1.00 98.56 116 GLU A O 1
ATOM 985 N N . HIS A 1 117 ? -15.263 -2.727 21.838 1.00 98.56 117 HIS A N 1
ATOM 986 C CA . HIS A 1 117 ? -15.229 -3.710 22.920 1.00 98.56 117 HIS A CA 1
ATOM 987 C C . HIS A 1 117 ? -15.168 -3.049 24.298 1.00 98.56 117 HIS A C 1
ATOM 989 O O . HIS A 1 117 ? -15.899 -3.450 25.204 1.00 98.56 117 HIS A O 1
ATOM 995 N N . GLN A 1 118 ? -14.329 -2.025 24.465 1.00 98.56 118 GLN A N 1
ATOM 996 C CA . GLN A 1 118 ? -14.238 -1.293 25.724 1.00 98.56 118 GLN A CA 1
ATOM 997 C C . GLN A 1 118 ? -15.550 -0.572 26.060 1.00 98.56 118 GLN A C 1
ATOM 999 O O . GLN A 1 118 ? -15.963 -0.570 27.225 1.00 98.56 118 GLN A O 1
ATOM 1004 N N . ASN A 1 119 ? -16.209 0.017 25.062 1.00 98.50 119 ASN A N 1
ATOM 1005 C CA . ASN A 1 119 ? -17.494 0.679 25.236 1.00 98.50 119 ASN A CA 1
ATOM 1006 C C . ASN A 1 119 ? -18.582 -0.327 25.635 1.00 98.50 119 ASN A C 1
ATOM 1008 O O . ASN A 1 119 ? -19.194 -0.162 26.685 1.00 98.50 119 ASN A O 1
ATOM 1012 N N . ASN A 1 120 ? -18.709 -1.436 24.904 1.00 98.56 120 ASN A N 1
ATOM 1013 C CA . ASN A 1 120 ? -19.672 -2.501 25.195 1.00 98.56 120 ASN A CA 1
ATOM 1014 C C . ASN A 1 120 ? -19.479 -3.087 26.600 1.00 98.56 120 ASN A C 1
ATOM 1016 O O . ASN A 1 120 ? -20.447 -3.327 27.314 1.00 98.56 120 ASN A O 1
ATOM 1020 N N . ILE A 1 121 ? -18.231 -3.301 27.038 1.00 98.44 121 ILE A N 1
ATOM 1021 C CA . ILE A 1 121 ? -17.950 -3.760 28.409 1.00 98.44 121 ILE A CA 1
ATOM 1022 C C . ILE A 1 121 ? -18.411 -2.719 29.436 1.00 98.44 121 ILE A C 1
ATOM 1024 O O . ILE A 1 121 ? -18.917 -3.083 30.499 1.00 98.44 121 ILE A O 1
ATOM 1028 N N . SER A 1 122 ? -18.202 -1.435 29.152 1.00 98.31 122 SER A N 1
ATOM 1029 C CA . SER A 1 122 ? -18.577 -0.343 30.055 1.00 98.31 122 SER A CA 1
ATOM 1030 C C . SER A 1 122 ? -20.099 -0.205 30.159 1.00 98.31 122 SER A C 1
ATOM 1032 O O . SER A 1 122 ? -20.621 -0.110 31.269 1.00 98.31 122 SER A O 1
ATOM 1034 N N . GLU A 1 123 ? -20.802 -0.285 29.029 1.00 98.31 123 GLU A N 1
ATOM 1035 C CA . GLU A 1 123 ? -22.266 -0.297 28.950 1.00 98.31 123 GLU A CA 1
ATOM 1036 C C . GLU A 1 123 ? -22.847 -1.508 29.679 1.00 98.31 123 GLU A C 1
ATOM 1038 O O . GLU A 1 123 ? -23.636 -1.335 30.605 1.00 98.31 123 GLU A O 1
ATOM 1043 N N . LEU A 1 124 ? -22.365 -2.721 29.387 1.00 98.44 124 LEU A N 1
ATOM 1044 C CA . LEU A 1 124 ? -22.838 -3.944 30.038 1.00 98.44 124 LEU A CA 1
ATOM 1045 C C . LEU A 1 124 ? -22.655 -3.890 31.562 1.00 98.44 124 LEU A C 1
ATOM 1047 O O . LEU A 1 124 ? -23.519 -4.337 32.318 1.00 98.44 124 LEU A O 1
ATOM 1051 N N . LYS A 1 125 ? -21.538 -3.328 32.042 1.00 98.38 125 LYS A N 1
ATOM 1052 C CA . LYS A 1 125 ? -21.306 -3.130 33.480 1.00 98.38 125 LYS A CA 1
ATOM 1053 C C . LYS A 1 125 ? -22.307 -2.150 34.087 1.00 98.38 125 LYS A C 1
ATOM 1055 O O . LYS A 1 125 ? -22.817 -2.422 35.174 1.00 98.38 125 LYS A O 1
ATOM 1060 N N . ALA A 1 126 ? -22.581 -1.037 33.409 1.00 98.25 126 ALA A N 1
ATOM 1061 C CA . ALA A 1 126 ? -23.560 -0.055 33.863 1.00 98.25 126 ALA A CA 1
ATOM 1062 C C . ALA A 1 126 ? -24.973 -0.658 33.891 1.00 98.25 126 ALA A C 1
ATOM 1064 O O . ALA A 1 126 ? -25.644 -0.593 34.921 1.00 98.25 126 ALA A O 1
ATOM 1065 N N . GLU A 1 127 ? -25.384 -1.328 32.814 1.00 97.94 127 GLU A N 1
ATOM 1066 C CA . GLU A 1 127 ? -26.666 -2.027 32.714 1.00 97.94 127 GLU A CA 1
ATOM 1067 C C . GLU A 1 127 ? -26.816 -3.071 33.822 1.00 97.94 127 GLU A C 1
ATOM 1069 O O . GLU A 1 127 ? -27.792 -3.040 34.572 1.00 97.94 127 GLU A O 1
ATOM 1074 N N . THR A 1 128 ? -25.809 -3.926 34.019 1.00 98.25 128 THR A N 1
ATOM 1075 C CA . THR A 1 128 ? -25.817 -4.945 35.079 1.00 98.25 128 THR A CA 1
ATOM 1076 C C . THR A 1 128 ? -25.955 -4.309 36.463 1.00 98.25 128 THR A C 1
ATOM 1078 O O . THR A 1 128 ? -26.768 -4.760 37.269 1.00 98.25 128 THR A O 1
ATOM 1081 N N . ALA A 1 129 ? -25.210 -3.238 36.754 1.00 98.00 129 ALA A N 1
ATOM 1082 C CA . ALA A 1 129 ? -25.306 -2.542 38.036 1.00 98.00 129 ALA A CA 1
ATOM 1083 C C . ALA A 1 129 ? -26.706 -1.947 38.262 1.00 98.00 129 ALA A C 1
ATOM 1085 O O . ALA A 1 129 ? -27.263 -2.066 39.357 1.00 98.00 129 ALA A O 1
ATOM 1086 N N . THR A 1 130 ? -27.308 -1.352 37.226 1.00 98.19 130 THR A N 1
ATOM 1087 C CA . THR A 1 130 ? -28.681 -0.835 37.314 1.00 98.19 130 THR A CA 1
ATOM 1088 C C . THR A 1 130 ? -29.710 -1.947 37.500 1.00 98.19 130 THR A C 1
ATOM 1090 O O . THR A 1 130 ? -30.597 -1.799 38.339 1.00 98.19 130 THR A O 1
ATOM 1093 N N . ALA A 1 131 ? -29.558 -3.076 36.804 1.00 98.25 131 ALA A N 1
ATOM 1094 C CA . ALA A 1 131 ? -30.439 -4.232 36.927 1.00 98.25 131 ALA A CA 1
ATOM 1095 C C . ALA A 1 131 ? -30.371 -4.851 38.330 1.00 98.25 131 ALA A C 1
ATOM 1097 O O . ALA A 1 131 ? -31.410 -5.140 38.922 1.00 98.25 131 ALA A O 1
ATOM 1098 N N . ILE A 1 132 ? -29.168 -4.987 38.904 1.00 98.12 132 ILE A N 1
ATOM 1099 C CA . ILE A 1 132 ? -28.992 -5.460 40.286 1.00 98.12 132 ILE A CA 1
ATOM 1100 C C . ILE A 1 132 ? -29.701 -4.521 41.264 1.00 98.12 132 ILE A C 1
ATOM 1102 O O . ILE A 1 132 ? -30.433 -4.996 42.129 1.00 98.12 132 ILE A O 1
ATOM 1106 N N . ARG A 1 133 ? -29.521 -3.200 41.121 1.00 98.12 133 ARG A N 1
ATOM 1107 C CA . ARG A 1 133 ? -30.170 -2.214 41.998 1.00 98.12 133 ARG A CA 1
ATOM 1108 C C . ARG A 1 133 ? -31.695 -2.309 41.926 1.00 98.12 133 ARG A C 1
ATOM 1110 O O . ARG A 1 133 ? -32.344 -2.350 42.965 1.00 98.12 133 ARG A O 1
ATOM 1117 N N . ILE A 1 134 ? -32.259 -2.372 40.718 1.00 98.00 134 ILE A N 1
ATOM 1118 C CA . ILE A 1 134 ? -33.711 -2.499 40.516 1.00 98.00 134 ILE A CA 1
ATOM 1119 C C . ILE A 1 134 ? -34.224 -3.784 41.171 1.00 98.00 134 ILE A C 1
ATOM 1121 O O . ILE A 1 134 ? -35.170 -3.736 41.950 1.00 98.00 134 ILE A O 1
ATOM 1125 N N . ASN A 1 135 ? -33.553 -4.912 40.933 1.00 98.06 135 ASN A N 1
ATOM 1126 C CA . ASN A 1 135 ? -33.947 -6.197 41.504 1.00 98.06 135 ASN A CA 1
ATOM 1127 C C . ASN A 1 135 ? -33.862 -6.192 43.045 1.00 98.06 135 ASN A C 1
ATOM 1129 O O . ASN A 1 135 ? -34.755 -6.685 43.728 1.00 98.06 135 ASN A O 1
ATOM 1133 N N . GLN A 1 136 ? -32.835 -5.562 43.624 1.00 97.81 136 GLN A N 1
ATOM 1134 C CA . GLN A 1 136 ? -32.740 -5.373 45.077 1.00 97.81 136 GLN A CA 1
ATOM 1135 C C . GLN A 1 136 ? -33.893 -4.524 45.629 1.00 97.81 136 GLN A C 1
ATOM 1137 O O . GLN A 1 136 ? -34.490 -4.889 46.641 1.00 97.81 136 GLN A O 1
ATOM 1142 N N . GLU A 1 137 ? -34.235 -3.415 44.972 1.00 97.94 137 GLU A N 1
ATOM 1143 C CA . GLU A 1 137 ? -35.363 -2.563 45.365 1.00 97.94 137 GLU A CA 1
ATOM 1144 C C . GLU A 1 137 ? -36.702 -3.307 45.276 1.00 97.94 137 GLU A C 1
ATOM 1146 O O . GLU A 1 137 ? -37.534 -3.192 46.179 1.00 97.94 137 GLU A O 1
ATOM 1151 N N . GLU A 1 138 ? -36.911 -4.098 44.224 1.00 98.00 138 GLU A N 1
ATOM 1152 C CA . GLU A 1 138 ? -38.090 -4.954 44.066 1.00 98.00 138 GLU A CA 1
ATOM 1153 C C . GLU A 1 138 ? -38.156 -6.029 45.153 1.00 98.00 138 GLU A C 1
ATOM 1155 O O . GLU A 1 138 ? -39.190 -6.173 45.809 1.00 98.00 138 GLU A O 1
ATOM 1160 N N . HIS A 1 139 ? -37.047 -6.718 45.428 1.00 97.62 139 HIS A N 1
ATOM 1161 C CA . HIS A 1 139 ? -36.970 -7.696 46.511 1.00 97.62 139 HIS A CA 1
ATOM 1162 C C . HIS A 1 139 ? -37.300 -7.083 47.874 1.00 97.62 139 HIS A C 1
ATOM 1164 O O . HIS A 1 139 ? -38.054 -7.681 48.643 1.00 97.62 139 HIS A O 1
ATOM 1170 N N . LEU A 1 140 ? -36.775 -5.892 48.180 1.00 97.88 140 LEU A N 1
ATOM 1171 C CA . LEU A 1 140 ? -37.068 -5.194 49.434 1.00 97.88 140 LEU A CA 1
ATOM 1172 C C . LEU A 1 140 ? -38.547 -4.808 49.540 1.00 97.88 140 LEU A C 1
ATOM 1174 O O . LEU A 1 140 ? -39.149 -4.993 50.600 1.00 97.88 140 LEU A O 1
ATOM 1178 N N . LYS A 1 141 ? -39.158 -4.332 48.446 1.00 98.00 141 LYS A N 1
ATOM 1179 C CA . LYS A 1 141 ? -40.601 -4.042 48.397 1.00 98.00 141 LYS A CA 1
ATOM 1180 C C . LYS A 1 141 ? -41.428 -5.297 48.667 1.00 98.00 141 LYS A C 1
ATOM 1182 O O . LYS A 1 141 ? -42.308 -5.268 49.524 1.00 98.00 141 LYS A O 1
ATOM 1187 N N . VAL A 1 142 ? -41.115 -6.405 47.993 1.00 97.94 142 VAL A N 1
ATOM 1188 C CA . VAL A 1 142 ? -41.811 -7.689 48.180 1.00 97.94 142 VAL A CA 1
ATOM 1189 C C . VAL A 1 142 ? -41.655 -8.199 49.614 1.00 97.94 142 VAL A C 1
ATOM 1191 O O . VAL A 1 142 ? -42.640 -8.603 50.225 1.00 97.94 142 VAL A O 1
ATOM 1194 N N . GLN A 1 143 ? -40.454 -8.131 50.195 1.00 97.19 143 GLN A N 1
ATOM 1195 C CA . GLN A 1 143 ? -40.244 -8.499 51.600 1.00 97.19 143 GLN A CA 1
ATOM 1196 C C . GLN A 1 143 ? -41.057 -7.624 52.562 1.00 97.19 143 GLN A C 1
ATOM 1198 O O . GLN A 1 143 ? -41.586 -8.135 53.548 1.00 97.19 143 GLN A O 1
ATOM 1203 N N . GLY A 1 144 ? -41.168 -6.321 52.287 1.00 97.81 144 GLY A N 1
ATOM 1204 C CA . GLY A 1 144 ? -42.000 -5.403 53.064 1.00 97.81 144 GLY A CA 1
ATOM 1205 C C . GLY A 1 144 ? -43.478 -5.795 53.039 1.00 97.81 144 GLY A C 1
ATOM 1206 O O . GLY A 1 144 ? -44.091 -5.908 54.101 1.00 97.81 144 GLY A O 1
ATOM 1207 N N . LEU A 1 145 ? -44.019 -6.077 51.849 1.00 97.75 145 LEU A N 1
ATOM 1208 C CA . LEU A 1 145 ? -45.401 -6.539 51.674 1.00 97.75 145 LEU A CA 1
ATOM 1209 C C . LEU A 1 145 ? -45.647 -7.864 52.403 1.00 97.75 145 LEU A C 1
ATOM 1211 O O . LEU A 1 145 ? -46.589 -7.966 53.180 1.00 97.75 145 LEU A O 1
ATOM 1215 N N . LEU A 1 146 ? -44.748 -8.841 52.249 1.00 97.50 146 LEU A N 1
ATOM 1216 C CA . LEU A 1 146 ? -44.855 -10.132 52.936 1.00 97.50 146 LEU A CA 1
ATOM 1217 C C . LEU A 1 146 ? -44.850 -9.987 54.462 1.00 97.50 146 LEU A C 1
ATOM 1219 O O . LEU A 1 146 ? -45.626 -10.654 55.140 1.00 97.50 146 LEU A O 1
ATOM 1223 N N . ARG A 1 147 ? -44.011 -9.102 55.019 1.00 97.75 147 ARG A N 1
ATOM 1224 C CA . ARG A 1 147 ? -44.001 -8.822 56.467 1.00 97.75 147 ARG A CA 1
ATOM 1225 C C . ARG A 1 147 ? -45.311 -8.194 56.933 1.00 97.75 147 ARG A C 1
ATOM 1227 O O . ARG A 1 147 ? -45.801 -8.541 58.006 1.00 97.75 147 ARG A O 1
ATOM 1234 N N . GLN A 1 148 ? -45.867 -7.273 56.149 1.00 97.81 148 GLN A N 1
ATOM 1235 C CA . GLN A 1 148 ? -47.155 -6.656 56.456 1.00 97.81 148 GLN A CA 1
ATOM 1236 C C . GLN A 1 148 ? -48.286 -7.691 56.402 1.00 97.81 148 GLN A C 1
ATOM 1238 O O . GLN A 1 148 ? -49.101 -7.756 57.321 1.00 97.81 148 GLN A O 1
ATOM 1243 N N . ASP A 1 149 ? -48.300 -8.546 55.381 1.00 97.75 149 ASP A N 1
ATOM 1244 C CA . ASP A 1 149 ? -49.270 -9.632 55.245 1.00 97.75 149 ASP A CA 1
ATOM 1245 C C . ASP A 1 149 ? -49.157 -10.640 56.391 1.00 97.75 149 ASP A C 1
ATOM 1247 O O . ASP A 1 149 ? -50.173 -11.033 56.965 1.00 97.75 149 ASP A O 1
ATOM 1251 N N . GLU A 1 150 ? -47.940 -11.002 56.802 1.00 97.81 150 GLU A N 1
ATOM 1252 C CA . GLU A 1 150 ? -47.699 -11.869 57.958 1.00 97.81 150 GLU A CA 1
ATOM 1253 C C . GLU A 1 150 ? -48.289 -11.271 59.247 1.00 97.81 150 GLU A C 1
ATOM 1255 O O . GLU A 1 150 ? -48.964 -11.966 60.013 1.00 97.81 150 GLU A O 1
ATOM 1260 N N . GLN A 1 151 ? -48.072 -9.974 59.490 1.00 97.44 151 GLN A N 1
ATOM 1261 C CA . GLN A 1 151 ? -48.645 -9.273 60.643 1.00 97.44 151 GLN A CA 1
ATOM 1262 C C . GLN A 1 151 ? -50.174 -9.226 60.574 1.00 97.44 151 GLN A C 1
ATOM 1264 O O . GLN A 1 151 ? -50.841 -9.549 61.559 1.00 97.44 151 GLN A O 1
ATOM 1269 N N . ASN A 1 152 ? -50.732 -8.894 59.410 1.00 97.69 152 ASN A N 1
ATOM 1270 C CA . ASN A 1 152 ? -52.175 -8.861 59.187 1.00 97.69 152 ASN A CA 1
ATOM 1271 C C . ASN A 1 152 ? -52.814 -10.236 59.427 1.00 97.69 152 ASN A C 1
ATOM 1273 O O . ASN A 1 152 ? -53.863 -10.329 60.062 1.00 97.69 152 ASN A O 1
ATOM 1277 N N . LEU A 1 153 ? -52.179 -11.314 58.959 1.00 97.50 153 LEU A N 1
ATOM 1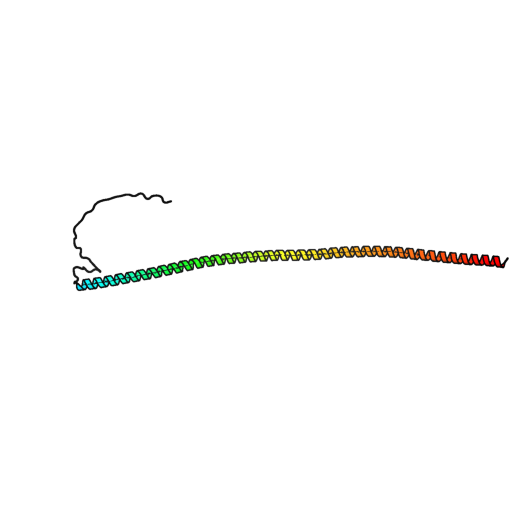278 C CA . LEU A 1 153 ? -52.639 -12.684 59.188 1.00 97.50 153 LEU A CA 1
ATOM 1279 C C . LEU A 1 153 ? -52.578 -13.067 60.671 1.00 97.50 153 LEU A C 1
ATOM 1281 O O . LEU A 1 153 ? -53.521 -13.675 61.172 1.00 97.50 153 LEU A O 1
ATOM 1285 N N . LYS A 1 154 ? -51.525 -12.673 61.398 1.00 97.44 154 LYS A N 1
ATOM 1286 C CA . LYS A 1 154 ? -51.429 -12.883 62.855 1.00 97.44 154 LYS A CA 1
ATOM 1287 C C . LYS A 1 154 ? -52.538 -12.160 63.620 1.00 97.44 154 LYS A C 1
ATOM 1289 O O . LYS A 1 154 ? -53.102 -12.740 64.547 1.00 97.44 154 LYS A O 1
ATOM 1294 N N . ILE A 1 155 ? -52.857 -10.922 63.236 1.00 97.38 155 ILE A N 1
ATOM 1295 C CA . ILE A 1 155 ? -53.952 -10.147 63.840 1.00 97.38 155 ILE A CA 1
ATOM 1296 C C . ILE A 1 155 ? -55.290 -10.836 63.565 1.00 97.38 155 ILE A C 1
ATOM 1298 O O . ILE A 1 155 ? -55.990 -11.175 64.516 1.00 97.38 155 ILE A O 1
ATOM 1302 N N . LYS A 1 156 ? -55.593 -11.144 62.296 1.00 97.12 156 LYS A N 1
ATOM 1303 C CA . LYS A 1 156 ? -56.825 -11.852 61.905 1.00 97.12 156 LYS A CA 1
ATOM 1304 C C . LYS A 1 156 ? -56.978 -13.184 62.636 1.00 97.12 156 LYS A C 1
ATOM 1306 O O . LYS A 1 156 ? -58.057 -13.497 63.125 1.00 97.12 156 LYS A O 1
ATOM 1311 N N . LEU A 1 157 ? -55.899 -13.958 62.764 1.00 97.06 157 LEU A N 1
ATOM 1312 C CA . LEU A 1 157 ? -55.915 -15.210 63.519 1.00 97.06 157 LEU A CA 1
ATOM 1313 C C . LEU A 1 157 ? -56.313 -14.965 64.981 1.00 97.06 157 LEU A C 1
ATOM 1315 O O . LEU A 1 157 ? -57.185 -15.655 65.505 1.00 97.06 157 LEU A O 1
ATOM 1319 N N . ARG A 1 158 ? -55.730 -13.953 65.629 1.00 96.75 158 ARG A N 1
ATOM 1320 C CA . ARG A 1 158 ? -56.046 -13.613 67.021 1.00 96.75 158 ARG A CA 1
ATOM 1321 C C . ARG A 1 158 ? -57.488 -13.129 67.191 1.00 96.75 158 ARG A C 1
ATOM 1323 O O . ARG A 1 158 ? -58.147 -13.530 68.144 1.00 96.75 158 ARG A O 1
ATOM 1330 N N . GLU A 1 159 ? -57.994 -12.326 66.258 1.00 96.06 159 GLU A N 1
ATOM 1331 C CA . GLU A 1 159 ? -59.397 -11.890 66.227 1.00 96.06 159 GLU A CA 1
ATOM 1332 C C . GLU A 1 159 ? -60.354 -13.080 66.084 1.00 96.06 159 GLU A C 1
ATOM 1334 O O . GLU A 1 159 ? -61.324 -13.183 66.834 1.00 96.06 159 GLU A O 1
ATOM 1339 N N . THR A 1 160 ? -60.058 -14.026 65.183 1.00 95.75 160 THR A N 1
ATOM 1340 C CA . THR A 1 160 ? -60.879 -15.239 65.023 1.00 95.75 160 THR A CA 1
ATOM 1341 C C . THR A 1 160 ? -60.855 -16.135 66.261 1.00 95.75 160 THR A C 1
ATOM 1343 O O . THR A 1 160 ? -61.888 -16.692 66.625 1.00 95.75 160 THR A O 1
ATOM 1346 N N . GLN A 1 161 ? -59.712 -16.241 66.949 1.00 95.31 161 GLN A N 1
ATOM 1347 C CA . GLN A 1 161 ? -59.600 -16.979 68.211 1.00 95.31 161 GLN A CA 1
ATOM 1348 C C . GLN A 1 161 ? -60.450 -16.338 69.312 1.00 95.31 161 GLN A C 1
ATOM 1350 O O . GLN A 1 161 ? -61.238 -17.037 69.944 1.00 95.31 161 GLN A O 1
ATOM 1355 N N . LEU A 1 162 ? -60.351 -15.016 69.493 1.00 95.88 162 LEU A N 1
ATOM 1356 C CA . LEU A 1 162 ? -61.160 -14.279 70.470 1.00 95.88 162 LEU A CA 1
ATOM 1357 C C . LEU A 1 162 ? -62.660 -14.398 70.170 1.00 95.88 162 LEU A C 1
ATOM 1359 O O . LEU A 1 162 ? -63.436 -14.734 71.058 1.00 95.88 162 LEU A O 1
ATOM 1363 N N . SER A 1 163 ? -63.066 -14.223 68.908 1.00 95.75 163 SER A N 1
ATOM 1364 C CA . SER A 1 163 ? -64.464 -14.406 68.497 1.00 95.75 163 SER A CA 1
ATOM 1365 C C . SER A 1 163 ? -64.960 -15.833 68.758 1.00 95.75 163 SER A C 1
ATOM 1367 O O . SER A 1 163 ? -66.077 -16.020 69.237 1.00 95.75 163 SER A O 1
ATOM 1369 N N . SER A 1 164 ? -64.130 -16.849 68.504 1.00 94.38 164 SER A N 1
ATOM 1370 C CA . SER A 1 164 ? -64.461 -18.237 68.832 1.00 94.38 164 SER A CA 1
ATOM 1371 C C . SER A 1 164 ? -64.612 -18.453 70.342 1.00 94.38 164 SER A C 1
ATOM 1373 O O . SER A 1 164 ? -65.528 -19.161 70.760 1.00 94.38 164 SER A O 1
ATOM 1375 N N . GLU A 1 165 ? -63.740 -17.869 71.167 1.00 94.38 165 GLU A N 1
ATOM 1376 C CA . GLU A 1 165 ? -63.846 -17.940 72.630 1.00 94.38 165 GLU A CA 1
ATOM 1377 C C . GLU A 1 165 ? -65.128 -17.270 73.143 1.00 94.38 165 GLU A C 1
ATOM 1379 O O . GLU A 1 165 ? -65.818 -17.837 73.997 1.00 94.38 165 GLU A O 1
ATOM 1384 N N . ASP A 1 166 ? -65.481 -16.10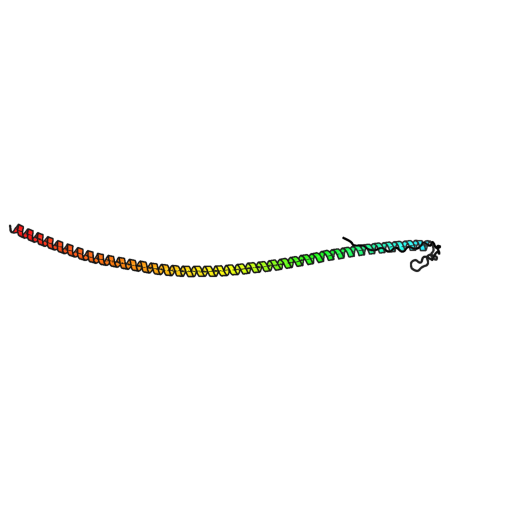6 72.598 1.00 94.31 166 ASP A N 1
ATOM 1385 C CA . ASP A 1 166 ? -66.710 -15.384 72.934 1.00 94.31 166 ASP A CA 1
ATOM 1386 C C . ASP A 1 166 ? -67.964 -16.162 72.513 1.00 94.31 166 ASP A C 1
ATOM 1388 O O . ASP A 1 166 ? -68.913 -16.271 73.296 1.00 94.31 166 ASP A O 1
ATOM 1392 N N . ASN A 1 167 ? -67.956 -16.788 71.333 1.00 93.81 167 ASN A N 1
ATOM 1393 C CA . ASN A 1 167 ? -69.034 -17.673 70.887 1.00 93.81 167 ASN A CA 1
ATOM 1394 C C . ASN A 1 167 ? -69.206 -18.863 71.842 1.00 93.81 167 ASN A C 1
ATOM 1396 O O . ASN A 1 167 ? -70.321 -19.159 72.268 1.00 93.81 167 ASN A O 1
ATOM 1400 N N . VAL A 1 168 ? -68.108 -19.509 72.255 1.00 93.94 168 VAL A N 1
ATOM 1401 C CA . VAL A 1 168 ? -68.149 -20.612 73.231 1.00 93.94 168 VAL A CA 1
ATOM 1402 C C . VAL A 1 168 ? -68.665 -20.135 74.591 1.00 93.94 168 VAL A C 1
ATOM 1404 O O . VAL A 1 168 ? -69.464 -20.833 75.216 1.00 93.94 168 VAL A O 1
ATOM 1407 N N . ARG A 1 169 ? -68.248 -18.955 75.073 1.00 92.94 169 ARG A N 1
ATOM 1408 C CA . ARG A 1 169 ? -68.796 -18.370 76.312 1.00 92.94 169 ARG A CA 1
ATOM 1409 C C . ARG A 1 169 ? -70.292 -18.107 76.202 1.00 92.94 169 ARG A C 1
ATOM 1411 O O . ARG A 1 169 ? -71.009 -18.356 77.167 1.00 92.94 169 ARG A O 1
ATOM 1418 N N . THR A 1 170 ? -70.746 -17.594 75.065 1.00 92.56 170 THR A N 1
ATOM 1419 C CA . THR A 1 170 ? -72.157 -17.272 74.827 1.00 92.56 170 THR A CA 1
ATOM 1420 C C . THR A 1 170 ? -72.998 -18.546 74.811 1.00 92.56 170 THR A C 1
ATOM 1422 O O . THR A 1 170 ? -73.924 -18.651 75.610 1.00 92.56 170 THR A O 1
ATOM 1425 N N . LEU A 1 171 ? -72.580 -19.568 74.057 1.00 91.44 171 LEU A N 1
ATOM 1426 C CA . LEU A 1 171 ? -73.222 -20.889 74.044 1.00 91.44 171 LEU A CA 1
ATOM 1427 C C . LEU A 1 171 ? -73.276 -21.534 75.437 1.00 91.44 171 LEU A C 1
ATOM 1429 O O . LEU A 1 171 ? -74.290 -22.112 75.818 1.00 91.44 171 LEU A O 1
ATOM 1433 N N . LYS A 1 172 ? -72.205 -21.417 76.237 1.00 90.81 172 LYS A N 1
ATOM 1434 C CA . LYS A 1 172 ? -72.204 -21.908 77.627 1.00 90.81 172 LYS A CA 1
ATOM 1435 C C . LYS A 1 172 ? -73.242 -21.194 78.494 1.00 90.81 172 LYS A C 1
ATOM 1437 O O . LYS A 1 172 ? -73.941 -21.856 79.254 1.00 90.81 172 LYS A O 1
ATOM 1442 N N . LYS A 1 173 ? -73.359 -19.866 78.381 1.00 91.12 173 LYS A N 1
ATOM 1443 C CA . LYS A 1 173 ? -74.368 -19.083 79.117 1.00 91.12 173 LYS A CA 1
ATOM 1444 C C . LYS A 1 173 ? -75.792 -19.433 78.687 1.00 91.12 173 LYS A C 1
ATOM 1446 O O . LYS A 1 173 ? -76.661 -19.548 79.544 1.00 91.12 173 LYS A O 1
ATOM 1451 N N . GLU A 1 174 ? -76.026 -19.598 77.387 1.00 89.88 174 GLU A N 1
ATOM 1452 C CA . GLU A 1 174 ? -77.320 -20.030 76.846 1.00 89.88 174 GLU A CA 1
ATOM 1453 C C . GLU A 1 174 ? -77.697 -21.416 77.375 1.00 89.88 174 GLU A C 1
ATOM 1455 O O . GLU A 1 174 ? -78.792 -21.587 77.904 1.00 89.88 174 GLU A O 1
ATOM 1460 N N . HIS A 1 175 ? -76.760 -22.367 77.358 1.00 85.25 175 HIS A N 1
ATOM 1461 C CA . HIS A 1 175 ? -76.971 -23.700 77.918 1.00 85.25 175 HIS A CA 1
ATOM 1462 C C . HIS A 1 175 ? -77.258 -23.666 79.429 1.00 85.25 175 HIS A C 1
ATOM 1464 O O . HIS A 1 175 ? -78.189 -24.316 79.897 1.00 85.25 175 HIS A O 1
ATOM 1470 N N . GLU A 1 176 ? -76.513 -22.874 80.208 1.00 84.12 176 GLU A N 1
ATOM 1471 C CA . GLU A 1 176 ? -76.798 -22.681 81.638 1.00 84.12 176 GLU A CA 1
ATOM 1472 C C . GLU A 1 176 ? -78.186 -22.075 81.887 1.00 84.12 176 GLU A C 1
ATOM 1474 O O . GLU A 1 176 ? -78.826 -22.406 82.886 1.00 84.12 176 GLU A O 1
ATOM 1479 N N . HIS A 1 177 ? -78.648 -21.179 81.014 1.00 81.12 177 HIS A N 1
ATOM 1480 C CA . HIS A 1 177 ? -79.981 -20.592 81.098 1.00 81.12 177 HIS A CA 1
ATOM 1481 C C . HIS A 1 177 ? -81.075 -21.605 80.730 1.00 81.12 177 HIS A C 1
ATOM 1483 O O . HIS A 1 177 ? -82.095 -21.656 81.411 1.00 81.12 177 HIS A O 1
ATOM 1489 N N . GLU A 1 178 ? -80.870 -22.431 79.702 1.00 78.00 178 GLU A N 1
ATOM 1490 C CA . GLU A 1 178 ? -81.800 -23.504 79.327 1.00 78.00 178 GLU A CA 1
ATOM 1491 C C . GLU A 1 178 ? -81.916 -24.587 80.405 1.00 78.00 178 GLU A C 1
ATOM 1493 O O . GLU A 1 178 ? -83.020 -25.027 80.694 1.00 78.00 178 GLU A O 1
ATOM 1498 N N . VAL A 1 179 ? -80.810 -24.976 81.047 1.00 76.12 179 VAL A N 1
ATOM 1499 C CA . VAL A 1 179 ? -80.805 -25.987 82.123 1.00 76.12 179 VAL A CA 1
ATOM 1500 C C . VAL A 1 179 ? -81.441 -25.470 83.424 1.00 76.12 179 VAL A C 1
ATOM 1502 O O . VAL A 1 179 ? -81.919 -26.261 84.234 1.00 76.12 179 VAL A O 1
ATOM 1505 N N . LYS A 1 180 ? -81.448 -24.149 83.652 1.00 67.31 180 LYS A N 1
ATOM 1506 C CA . LYS A 1 180 ? -82.079 -23.510 84.826 1.00 67.31 180 LYS A CA 1
ATOM 1507 C C . LYS A 1 180 ? -83.575 -23.219 84.647 1.00 67.31 180 LYS A C 1
ATOM 1509 O O . LYS A 1 180 ? -84.192 -22.725 85.593 1.00 67.31 180 LYS A O 1
ATOM 1514 N N . LYS A 1 181 ? -84.130 -23.465 83.462 1.00 48.72 181 LYS A N 1
ATOM 1515 C CA . LYS A 1 181 ? -85.538 -23.250 83.121 1.00 48.72 181 LYS A CA 1
ATOM 1516 C C . LYS A 1 181 ? -86.330 -24.546 83.261 1.00 48.72 181 LYS A C 1
ATOM 1518 O O . LYS A 1 181 ? -87.511 -24.441 83.652 1.00 48.72 181 LYS A O 1
#

Organism: Schistosoma haematobium (NCBI:txid6185)